Protein AF-A0A535NCF1-F1 (afdb_monomer_lite)

Radius of gyration: 16.71 Å; chains: 1; bounding box: 30×25×41 Å

pLDDT: mean 90.6, std 6.76, range [52.84, 97.5]

Foldseek 3Di:
DDPCPDPVNVCQLVCCVPPVVDDNVVSVVVNVVVVVVVVVVVVVLVVVCVVPVDDPLVVVCVVLNDVRSCVVVVVCCVCVVPVD

Secondary structure (DSSP, 8-state):
--TT-SHHHHHHHHHHHHTS---HHHHHHHHHHHHHHHHHHHHHHHHHHHHH-S-HHHHTHHHHHHHHTHHHHHHHHHHHHH--

Structure (mmCIF, N/CA/C/O backbone):
data_AF-A0A535NCF1-F1
#
_entry.id   AF-A0A535NCF1-F1
#
loop_
_atom_site.group_PDB
_atom_site.id
_atom_site.type_symbol
_atom_site.label_atom_id
_atom_site.label_alt_id
_atom_site.label_comp_id
_atom_site.label_asym_id
_atom_site.label_entity_id
_atom_site.label_seq_id
_atom_site.pdbx_PDB_ins_code
_atom_site.Cartn_x
_atom_site.Cartn_y
_atom_site.Cartn_z
_atom_site.occupancy
_atom_site.B_iso_or_equiv
_atom_site.auth_seq_id
_atom_site.auth_comp_id
_atom_site.auth_asym_id
_atom_site.auth_atom_id
_atom_site.pdbx_PDB_model_num
ATOM 1 N N . MET A 1 1 ? -15.772 -6.159 -11.737 1.00 52.84 1 MET A N 1
ATOM 2 C CA . MET A 1 1 ? -14.472 -5.668 -12.247 1.00 52.84 1 MET A CA 1
ATOM 3 C C . MET A 1 1 ? -13.537 -5.524 -11.059 1.00 52.84 1 MET A C 1
ATOM 5 O O . MET A 1 1 ? -14.016 -5.178 -9.988 1.00 52.84 1 MET A O 1
ATOM 9 N N . SER A 1 2 ? -12.267 -5.900 -11.208 1.00 77.75 2 SER A N 1
ATOM 10 C CA . SER A 1 2 ? -11.278 -5.775 -10.129 1.00 77.75 2 SER A CA 1
ATOM 11 C C . SER A 1 2 ? -10.872 -4.304 -9.985 1.00 77.75 2 SER A C 1
ATOM 13 O O . SER A 1 2 ? -10.619 -3.693 -11.023 1.00 77.75 2 SER A O 1
ATOM 15 N N . PRO A 1 3 ? -10.755 -3.752 -8.763 1.00 77.31 3 PRO A N 1
ATOM 16 C CA . PRO A 1 3 ? -10.249 -2.392 -8.545 1.00 77.31 3 PRO A CA 1
ATOM 17 C C . PRO A 1 3 ? -8.839 -2.174 -9.109 1.00 77.31 3 PRO A C 1
ATOM 19 O O . PRO A 1 3 ? -8.454 -1.065 -9.412 1.00 77.31 3 PRO A O 1
ATOM 22 N N . ASN A 1 4 ? -8.057 -3.240 -9.299 1.00 81.62 4 ASN A N 1
ATOM 23 C CA . ASN A 1 4 ? -6.706 -3.132 -9.856 1.00 81.62 4 ASN A CA 1
ATOM 24 C C . ASN A 1 4 ? -6.672 -3.120 -11.394 1.00 81.62 4 ASN A C 1
ATOM 26 O O . ASN A 1 4 ? -5.596 -3.135 -11.983 1.00 81.62 4 ASN A O 1
ATOM 30 N N . MET A 1 5 ? -7.824 -3.170 -12.067 1.00 84.38 5 MET A N 1
ATOM 31 C CA . MET A 1 5 ? -7.904 -3.081 -13.528 1.00 84.38 5 MET A CA 1
ATOM 32 C C . MET A 1 5 ? -8.323 -1.674 -13.940 1.00 84.38 5 MET A C 1
ATOM 34 O O . MET A 1 5 ? -9.411 -1.466 -14.475 1.00 84.38 5 MET A O 1
ATOM 38 N N . GLU A 1 6 ? -7.445 -0.714 -13.671 1.00 89.19 6 GLU A N 1
ATOM 39 C CA . GLU A 1 6 ? -7.677 0.707 -13.916 1.00 89.19 6 GLU A CA 1
ATOM 40 C C . GLU A 1 6 ? -6.547 1.307 -14.765 1.00 89.19 6 GLU A C 1
ATOM 42 O O . GLU A 1 6 ? -5.448 0.751 -14.866 1.00 89.19 6 GLU A O 1
ATOM 47 N N . PHE A 1 7 ? -6.805 2.459 -15.395 1.00 88.75 7 PHE A N 1
ATOM 48 C CA . PHE A 1 7 ? -5.827 3.112 -16.272 1.00 88.75 7 PHE A CA 1
ATOM 49 C C . PHE A 1 7 ? -4.520 3.439 -15.549 1.00 88.75 7 PHE A C 1
ATOM 51 O O . PHE A 1 7 ? -3.447 3.244 -16.118 1.00 88.75 7 PHE A O 1
ATOM 58 N N . ALA A 1 8 ? -4.584 3.872 -14.288 1.00 88.81 8 ALA A N 1
ATOM 59 C CA . ALA A 1 8 ? -3.378 4.148 -13.516 1.00 88.81 8 ALA A CA 1
ATOM 60 C C . ALA A 1 8 ? -2.491 2.908 -13.367 1.00 88.81 8 ALA A C 1
ATOM 62 O O . ALA A 1 8 ? -1.279 3.013 -13.536 1.00 88.81 8 ALA A O 1
ATOM 63 N N . THR A 1 9 ? -3.068 1.723 -13.145 1.00 90.31 9 THR A N 1
ATOM 64 C CA . THR A 1 9 ? -2.305 0.470 -13.052 1.00 90.31 9 THR A CA 1
ATOM 65 C C . THR A 1 9 ? -1.567 0.164 -14.355 1.00 90.31 9 THR A C 1
ATOM 67 O O . THR A 1 9 ? -0.405 -0.242 -14.326 1.00 90.31 9 THR A O 1
ATOM 70 N N . VAL A 1 10 ? -2.200 0.422 -15.504 1.00 91.12 10 VAL A N 1
ATOM 71 C CA . VAL A 1 10 ? -1.551 0.291 -16.819 1.00 91.12 10 VAL A CA 1
ATOM 72 C C . VAL A 1 10 ? -0.402 1.294 -16.956 1.00 91.12 10 VAL A C 1
ATOM 74 O O . VAL A 1 10 ? 0.700 0.922 -17.365 1.00 91.12 10 VAL A O 1
ATOM 77 N N . TYR A 1 11 ? -0.616 2.553 -16.567 1.00 93.25 11 TYR A N 1
ATOM 78 C CA . TYR A 1 11 ? 0.401 3.602 -16.667 1.00 93.25 11 TYR A CA 1
ATOM 79 C C . TYR A 1 11 ? 1.592 3.394 -15.728 1.00 93.25 11 TYR A C 1
ATOM 81 O O . TYR A 1 11 ? 2.717 3.699 -16.125 1.00 93.25 11 TYR A O 1
ATOM 89 N N . VAL A 1 12 ? 1.392 2.812 -14.543 1.00 93.44 12 VAL A N 1
ATOM 90 C CA . VAL A 1 12 ? 2.482 2.429 -13.627 1.00 93.44 12 VAL A CA 1
ATOM 91 C C . VAL A 1 12 ? 3.465 1.465 -14.303 1.00 93.44 12 VAL A C 1
ATOM 93 O O . VAL A 1 12 ? 4.669 1.581 -14.087 1.00 93.44 12 VAL A O 1
ATOM 96 N N . GLY A 1 13 ? 2.982 0.553 -15.154 1.00 93.00 13 GLY A N 1
ATOM 97 C CA . GLY A 1 13 ? 3.842 -0.343 -15.935 1.00 93.00 13 GLY A CA 1
ATOM 98 C C . GLY A 1 13 ? 4.396 0.282 -17.221 1.00 93.00 13 GLY A C 1
ATOM 99 O O . GLY A 1 13 ? 5.520 -0.017 -17.618 1.00 93.00 13 GLY A O 1
ATOM 100 N N . ALA A 1 14 ? 3.631 1.156 -17.880 1.00 95.06 14 ALA A N 1
ATOM 101 C CA . ALA A 1 14 ? 3.974 1.682 -19.202 1.00 95.06 14 ALA A CA 1
ATOM 102 C C . ALA A 1 14 ? 4.901 2.912 -19.166 1.00 95.06 14 ALA A C 1
ATOM 104 O O . ALA A 1 14 ? 5.870 2.979 -19.925 1.00 95.06 14 ALA A O 1
ATOM 105 N N . LEU A 1 15 ? 4.637 3.887 -18.287 1.00 96.00 15 LEU A N 1
ATOM 106 C CA . LEU A 1 15 ? 5.375 5.157 -18.243 1.00 96.00 15 LEU A CA 1
ATOM 107 C C . LEU A 1 15 ? 6.877 4.997 -17.970 1.00 96.00 15 LEU A C 1
ATOM 109 O O . LEU A 1 15 ? 7.653 5.686 -18.640 1.00 96.00 15 LEU A O 1
ATOM 113 N N . PRO A 1 16 ? 7.331 4.108 -17.058 1.00 96.06 16 PRO A N 1
ATOM 114 C CA . PRO A 1 16 ? 8.758 3.913 -16.824 1.00 96.06 16 PRO A CA 1
ATOM 115 C C . P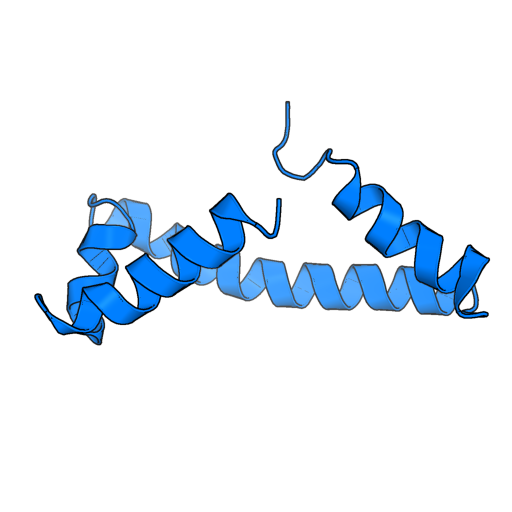RO A 1 16 ? 9.525 3.563 -18.101 1.00 96.06 16 PRO A C 1
ATOM 117 O O . PRO A 1 16 ? 10.631 4.054 -18.291 1.00 96.06 16 PRO A O 1
ATOM 120 N N . ILE A 1 17 ? 8.921 2.771 -18.991 1.00 95.81 17 ILE A N 1
ATOM 121 C CA . ILE A 1 17 ? 9.543 2.314 -20.238 1.00 95.81 17 ILE A CA 1
ATOM 122 C C . ILE A 1 17 ? 9.408 3.374 -21.336 1.00 95.81 17 ILE A C 1
ATOM 124 O O . ILE A 1 17 ? 10.382 3.694 -22.010 1.00 95.81 17 ILE A O 1
ATOM 128 N N . ILE A 1 18 ? 8.203 3.923 -21.522 1.00 95.56 18 ILE A N 1
ATOM 129 C CA . ILE A 1 18 ? 7.882 4.794 -22.664 1.00 95.56 18 ILE A CA 1
ATOM 130 C C . ILE A 1 18 ? 8.446 6.208 -22.485 1.00 95.56 18 ILE A C 1
ATOM 132 O O . ILE A 1 18 ? 8.885 6.813 -23.460 1.00 95.56 18 ILE A O 1
ATOM 136 N N . LEU A 1 19 ? 8.423 6.744 -21.260 1.00 95.56 19 LEU A N 1
ATOM 137 C CA . LEU A 1 19 ? 8.756 8.146 -20.990 1.00 95.56 19 LEU A CA 1
ATOM 138 C C . LEU A 1 19 ? 10.061 8.314 -20.209 1.00 95.56 19 LEU A C 1
ATOM 140 O O . LEU A 1 19 ? 10.823 9.236 -20.482 1.00 95.56 19 LEU A O 1
ATOM 144 N N . PHE A 1 20 ? 10.327 7.434 -19.242 1.00 94.31 20 PHE A N 1
ATOM 145 C CA . PHE A 1 20 ? 11.449 7.601 -18.309 1.00 94.31 20 PHE A CA 1
ATOM 146 C C . PHE A 1 20 ? 12.705 6.797 -18.681 1.00 94.31 20 PHE A C 1
ATOM 148 O O . PHE A 1 20 ? 13.681 6.813 -17.934 1.00 94.31 20 PHE A O 1
ATOM 155 N N . GLY A 1 21 ? 12.707 6.109 -19.831 1.00 90.62 21 GLY A N 1
ATOM 156 C CA . GLY A 1 21 ? 13.875 5.375 -20.337 1.00 90.62 21 GLY A CA 1
ATOM 157 C C . GLY A 1 21 ? 14.253 4.129 -19.524 1.00 90.62 21 GLY A C 1
ATOM 158 O O . GLY A 1 21 ? 15.377 3.641 -19.624 1.00 90.62 21 GLY A O 1
ATOM 159 N N . GLY A 1 22 ? 13.337 3.613 -18.705 1.00 91.88 22 GLY A N 1
ATOM 160 C CA . GLY A 1 22 ? 13.505 2.379 -17.948 1.00 91.88 22 GLY A CA 1
ATOM 161 C C . GLY A 1 22 ? 13.534 1.142 -18.850 1.00 91.88 22 GLY A C 1
ATOM 162 O O . GLY A 1 22 ? 12.830 1.055 -19.854 1.00 91.88 22 GLY A O 1
ATOM 163 N N . GLY A 1 23 ? 14.348 0.151 -18.483 1.00 95.25 23 GLY A N 1
ATOM 164 C CA . GLY A 1 23 ? 14.384 -1.134 -19.184 1.00 95.25 23 GLY A CA 1
ATOM 165 C C . GLY A 1 23 ? 13.191 -2.019 -18.814 1.00 95.25 23 GLY A C 1
ATOM 166 O O . GLY A 1 23 ? 12.850 -2.116 -17.637 1.00 95.25 23 GLY A O 1
ATOM 167 N N . PHE A 1 24 ? 12.619 -2.735 -19.792 1.00 94.88 24 PHE A N 1
ATOM 168 C CA . PHE A 1 24 ? 11.452 -3.614 -19.599 1.00 94.88 24 PHE A CA 1
ATOM 169 C C . PHE A 1 24 ? 11.583 -4.525 -18.369 1.00 94.88 24 PHE A C 1
ATOM 171 O O . PHE A 1 24 ? 10.721 -4.522 -17.495 1.00 94.88 24 PHE A O 1
ATOM 178 N N . TRP A 1 25 ? 12.698 -5.251 -18.256 1.00 96.44 25 TRP A N 1
ATOM 179 C CA . TRP A 1 25 ? 12.916 -6.191 -17.155 1.00 96.44 25 TRP A CA 1
ATOM 180 C C . TRP A 1 25 ? 13.048 -5.514 -15.789 1.00 96.44 25 TRP A C 1
ATOM 182 O O . TRP A 1 25 ? 12.554 -6.047 -14.798 1.00 96.44 25 TRP A O 1
ATOM 192 N N . LEU A 1 26 ? 13.667 -4.332 -15.731 1.00 95.94 26 LEU A N 1
ATOM 193 C CA . LEU A 1 26 ? 13.784 -3.564 -14.491 1.00 95.94 26 LEU A CA 1
ATOM 194 C C . LEU A 1 26 ? 12.425 -3.014 -14.057 1.00 95.94 26 LEU A C 1
ATOM 196 O O . LEU A 1 26 ? 12.094 -3.079 -12.876 1.00 95.94 26 LEU A O 1
ATOM 200 N N . THR A 1 27 ? 11.614 -2.537 -15.002 1.00 96.44 27 THR A N 1
ATOM 201 C CA . THR A 1 27 ? 10.247 -2.083 -14.726 1.00 96.44 27 THR A CA 1
ATOM 202 C C . THR A 1 27 ? 9.371 -3.230 -14.238 1.00 96.44 27 THR A C 1
ATOM 204 O O . THR A 1 27 ? 8.719 -3.084 -13.210 1.00 96.44 27 THR A O 1
ATOM 207 N N . VAL A 1 28 ? 9.403 -4.392 -14.899 1.00 96.50 28 VAL A N 1
ATOM 208 C CA . VAL A 1 28 ? 8.660 -5.588 -14.462 1.00 96.50 28 VAL A CA 1
ATOM 209 C C . VAL A 1 28 ? 9.065 -5.996 -13.047 1.00 96.50 28 VAL A C 1
ATOM 211 O O . VAL A 1 28 ? 8.203 -6.209 -12.197 1.00 96.50 28 VAL A O 1
ATOM 214 N N . LEU A 1 29 ? 10.368 -6.061 -12.768 1.00 97.25 29 LEU A N 1
ATOM 215 C CA . LEU A 1 29 ? 10.875 -6.403 -11.442 1.00 97.25 29 LEU A CA 1
ATOM 216 C C . LEU A 1 29 ? 10.450 -5.364 -10.393 1.00 97.25 29 LEU A C 1
ATOM 218 O O . LEU A 1 29 ? 10.005 -5.740 -9.310 1.00 97.25 29 LEU A O 1
ATOM 222 N N . GLY A 1 30 ? 10.498 -4.075 -10.730 1.00 96.12 30 GLY A N 1
ATOM 223 C CA . GLY A 1 30 ? 9.987 -2.993 -9.890 1.00 96.12 30 GLY A CA 1
ATOM 224 C C . GLY A 1 30 ? 8.493 -3.132 -9.589 1.00 96.12 30 GLY A C 1
ATOM 225 O O . GLY A 1 30 ? 8.095 -3.017 -8.432 1.00 96.12 30 GLY A O 1
ATOM 226 N N . CYS A 1 31 ? 7.671 -3.458 -10.590 1.00 95.69 31 CYS A N 1
ATOM 227 C CA . CYS A 1 31 ? 6.241 -3.704 -10.405 1.00 95.69 31 CYS A CA 1
ATOM 228 C C . CYS A 1 31 ? 5.982 -4.916 -9.504 1.00 95.69 31 CYS A C 1
ATOM 230 O O . CYS A 1 31 ? 5.128 -4.838 -8.623 1.00 95.69 31 CYS A O 1
ATOM 232 N N . ILE A 1 32 ? 6.720 -6.017 -9.684 1.00 96.88 32 ILE A N 1
ATOM 233 C CA . ILE A 1 32 ? 6.584 -7.219 -8.848 1.00 96.88 32 ILE A CA 1
ATOM 234 C C . ILE A 1 32 ? 6.940 -6.898 -7.398 1.00 96.88 32 ILE A C 1
ATOM 236 O O . ILE A 1 32 ? 6.158 -7.201 -6.501 1.00 96.88 32 ILE A O 1
ATOM 240 N N . ILE A 1 33 ? 8.085 -6.253 -7.163 1.00 97.50 33 ILE A N 1
ATOM 241 C CA . ILE A 1 33 ? 8.531 -5.895 -5.811 1.00 97.50 33 ILE A CA 1
ATOM 242 C C . ILE A 1 33 ? 7.560 -4.904 -5.171 1.00 97.50 33 ILE A C 1
ATOM 244 O O . ILE A 1 33 ? 7.118 -5.128 -4.047 1.00 97.50 33 ILE A O 1
ATOM 248 N N . GLY A 1 34 ? 7.181 -3.840 -5.879 1.00 96.06 34 GLY A N 1
ATOM 249 C CA . GLY A 1 34 ? 6.233 -2.845 -5.376 1.00 96.06 34 GLY A CA 1
ATOM 250 C C . GLY A 1 34 ? 4.881 -3.465 -5.022 1.00 96.06 34 GLY A C 1
ATOM 251 O O . GLY A 1 34 ? 4.352 -3.219 -3.940 1.00 96.06 34 GLY A O 1
ATOM 252 N N . THR A 1 35 ? 4.364 -4.345 -5.883 1.00 95.06 35 THR A N 1
ATOM 253 C CA . THR A 1 35 ? 3.107 -5.067 -5.634 1.00 95.06 35 THR A CA 1
ATOM 254 C C . THR A 1 35 ? 3.232 -6.031 -4.459 1.00 95.06 35 THR A C 1
ATOM 256 O O . THR A 1 35 ? 2.319 -6.110 -3.644 1.00 95.06 35 THR A O 1
ATOM 259 N N . ALA A 1 36 ? 4.353 -6.746 -4.329 1.00 96.25 36 ALA A N 1
ATOM 260 C CA . ALA A 1 36 ? 4.594 -7.655 -3.211 1.00 96.25 36 ALA A CA 1
ATOM 261 C C . ALA A 1 36 ? 4.685 -6.907 -1.874 1.00 96.25 36 ALA A C 1
ATOM 263 O O . ALA A 1 36 ? 4.103 -7.336 -0.883 1.00 96.25 36 ALA A O 1
ATOM 264 N N . LEU A 1 37 ? 5.365 -5.761 -1.838 1.00 97.00 37 LEU A N 1
ATOM 265 C CA . LEU A 1 37 ? 5.433 -4.931 -0.636 1.00 97.00 37 LEU A CA 1
ATOM 266 C C . LEU A 1 37 ? 4.063 -4.335 -0.284 1.00 97.00 37 LEU A C 1
ATOM 268 O O . LEU A 1 37 ? 3.661 -4.369 0.879 1.00 97.00 37 LEU A O 1
ATOM 272 N N . GLY A 1 38 ? 3.318 -3.846 -1.279 1.00 94.94 38 GLY A N 1
ATOM 273 C CA . GLY A 1 38 ? 1.955 -3.349 -1.082 1.00 94.94 38 GLY A CA 1
ATOM 274 C C . GLY A 1 38 ? 0.987 -4.442 -0.624 1.00 94.94 38 GLY A C 1
ATOM 275 O O . GLY A 1 38 ? 0.146 -4.210 0.241 1.00 94.94 38 GLY A O 1
ATOM 276 N N . SER A 1 39 ? 1.117 -5.666 -1.136 1.00 95.19 39 SER A N 1
ATOM 277 C CA . SER A 1 39 ? 0.235 -6.768 -0.742 1.00 95.19 39 SER A CA 1
ATOM 278 C C . SER A 1 39 ? 0.432 -7.180 0.717 1.00 95.19 39 SER A C 1
ATOM 280 O O . SER A 1 39 ? -0.541 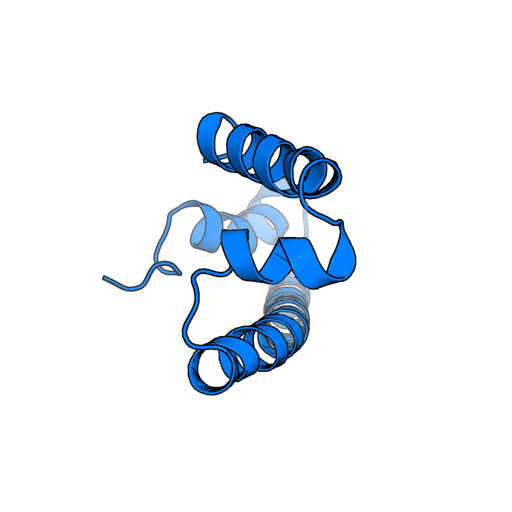-7.566 1.360 1.00 95.19 39 SER A O 1
ATOM 282 N N . ILE A 1 40 ? 1.639 -7.028 1.278 1.00 96.38 40 ILE A N 1
ATOM 283 C CA . ILE A 1 40 ? 1.902 -7.272 2.704 1.00 96.38 40 ILE A CA 1
ATOM 284 C C . ILE A 1 40 ? 1.086 -6.314 3.576 1.00 96.38 40 ILE A C 1
ATOM 286 O O . ILE A 1 40 ? 0.401 -6.758 4.500 1.00 96.38 40 ILE A O 1
ATOM 290 N N . THR A 1 41 ? 1.116 -5.010 3.289 1.00 93.12 41 THR A N 1
ATOM 291 C CA . THR A 1 41 ? 0.353 -4.028 4.078 1.00 93.12 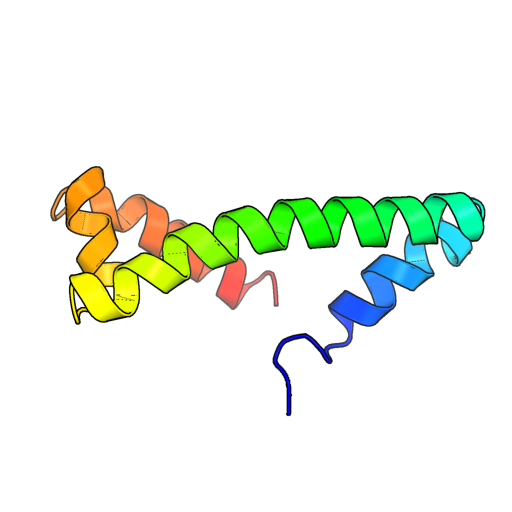41 THR A CA 1
ATOM 292 C C . THR A 1 41 ? -1.150 -4.255 3.921 1.00 93.12 41 THR A C 1
ATOM 294 O O . THR A 1 41 ? -1.874 -4.274 4.919 1.00 93.12 41 THR A O 1
ATOM 297 N N . HIS A 1 42 ? -1.613 -4.543 2.701 1.00 92.94 42 HIS A N 1
ATOM 298 C CA . HIS A 1 42 ? -3.000 -4.926 2.444 1.00 92.94 42 HIS A CA 1
ATOM 299 C C . HIS A 1 42 ? -3.413 -6.188 3.204 1.00 92.94 42 HIS A C 1
ATOM 301 O O . HIS A 1 42 ? -4.515 -6.217 3.746 1.00 92.94 42 HIS A O 1
ATOM 307 N N . ALA A 1 43 ? -2.562 -7.213 3.279 1.00 93.31 43 ALA A N 1
ATOM 308 C CA . ALA A 1 43 ? -2.859 -8.451 3.995 1.00 93.31 43 ALA A CA 1
ATOM 309 C C . ALA A 1 43 ? -3.033 -8.202 5.498 1.00 93.31 43 ALA A C 1
ATOM 311 O O . ALA A 1 43 ? -4.003 -8.676 6.091 1.00 93.31 43 ALA A O 1
ATOM 312 N N . ILE A 1 44 ? -2.140 -7.409 6.100 1.00 92.00 44 ILE A N 1
ATOM 313 C CA . ILE A 1 44 ? -2.209 -7.048 7.522 1.00 92.00 44 ILE A CA 1
ATOM 314 C C . ILE A 1 44 ? -3.513 -6.300 7.823 1.00 92.00 44 ILE A C 1
ATOM 316 O O . ILE A 1 44 ? -4.264 -6.704 8.711 1.00 92.00 44 ILE A O 1
ATOM 320 N N . LEU A 1 45 ? -3.811 -5.244 7.061 1.00 90.19 45 LEU A N 1
ATOM 321 C CA . LEU A 1 45 ? -4.993 -4.404 7.287 1.00 90.19 45 LEU A CA 1
ATOM 322 C C . LEU A 1 45 ? -6.300 -5.145 6.971 1.00 90.19 45 LEU A C 1
ATOM 324 O O . LEU A 1 45 ? -7.289 -5.003 7.688 1.00 90.19 45 LEU A O 1
ATOM 328 N N . SER A 1 46 ? -6.310 -5.997 5.943 1.00 89.00 46 SER A N 1
ATOM 329 C CA . SER A 1 46 ? -7.485 -6.813 5.606 1.00 89.00 46 SER A CA 1
ATOM 330 C C . SER A 1 46 ? -7.786 -7.853 6.686 1.00 89.00 46 SER A C 1
ATOM 332 O O . SER A 1 46 ? -8.953 -8.152 6.938 1.00 89.00 46 SER A O 1
ATOM 334 N N . GLY A 1 47 ? -6.762 -8.355 7.384 1.00 89.81 47 GLY A N 1
ATOM 335 C CA . GLY A 1 47 ? -6.926 -9.247 8.534 1.00 89.81 47 GLY A CA 1
ATOM 336 C C . GLY A 1 47 ? -7.634 -8.598 9.731 1.00 89.81 47 GLY A C 1
ATOM 337 O 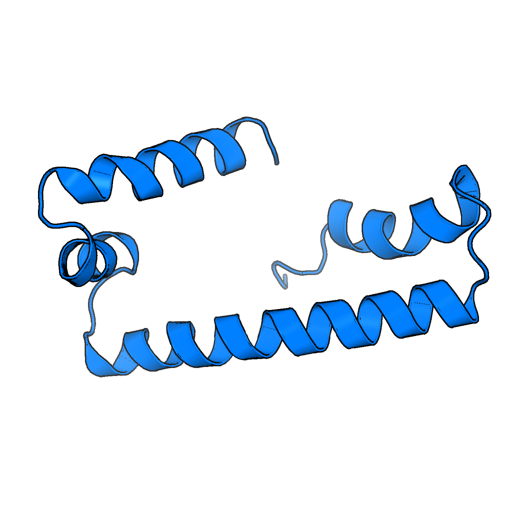O . GLY A 1 47 ? -8.229 -9.298 10.550 1.00 89.81 47 GLY A O 1
ATOM 338 N N . MET A 1 48 ? -7.631 -7.265 9.827 1.00 88.88 48 MET A N 1
ATOM 339 C CA . MET A 1 48 ? -8.326 -6.525 10.887 1.00 88.88 48 MET A CA 1
ATOM 340 C C . MET A 1 48 ? -9.847 -6.495 10.683 1.00 88.88 48 MET A C 1
ATOM 342 O O . MET A 1 48 ? -10.594 -6.440 11.661 1.00 88.88 48 MET A O 1
ATOM 346 N N . GLY A 1 49 ? -10.321 -6.604 9.437 1.00 85.06 49 GLY A N 1
ATOM 347 C CA . GLY A 1 49 ? -11.748 -6.574 9.098 1.00 85.06 49 GLY A CA 1
ATOM 348 C C . GLY A 1 49 ? -12.573 -7.644 9.831 1.00 85.06 49 GLY A C 1
ATOM 349 O O . GLY A 1 49 ? -13.498 -7.281 10.558 1.00 85.06 49 GLY A O 1
ATOM 350 N N . PRO A 1 50 ? -12.229 -8.943 9.726 1.00 87.06 50 PRO A N 1
ATOM 351 C CA . PRO A 1 50 ? -12.920 -10.015 10.452 1.00 87.06 50 PRO A CA 1
ATOM 352 C C . PRO A 1 50 ? -12.803 -9.913 11.976 1.00 87.06 50 PRO A C 1
ATOM 354 O O . PRO A 1 50 ? -13.690 -10.365 12.693 1.00 87.06 50 PRO A O 1
ATOM 357 N N . ARG A 1 51 ? -11.702 -9.339 12.476 1.00 87.19 51 ARG A N 1
ATOM 358 C CA . ARG A 1 51 ? -11.429 -9.241 13.913 1.00 87.19 51 ARG A CA 1
ATOM 359 C C . ARG A 1 51 ? -12.272 -8.166 14.591 1.00 87.19 51 ARG A C 1
ATOM 361 O O . ARG A 1 51 ? -12.777 -8.402 15.683 1.00 87.19 51 ARG A O 1
ATOM 368 N N . PHE A 1 52 ? -12.372 -6.988 13.982 1.00 88.00 52 PHE A N 1
ATOM 369 C CA . PHE A 1 52 ? -13.046 -5.843 14.596 1.00 88.00 52 PHE A CA 1
ATOM 370 C C . PHE A 1 52 ? -14.465 -5.628 14.072 1.00 88.00 52 PHE A C 1
ATOM 372 O O . PHE A 1 52 ? -15.268 -5.019 14.769 1.00 88.00 52 PHE A O 1
ATOM 379 N N . GLY A 1 53 ? -14.797 -6.115 12.871 1.00 89.44 53 GLY A N 1
ATOM 380 C CA . GLY A 1 53 ? -16.151 -6.042 12.311 1.00 89.44 53 GLY A CA 1
ATOM 381 C C . GLY A 1 53 ? -16.658 -4.621 12.039 1.00 89.44 53 GLY A C 1
ATOM 382 O O . GLY A 1 53 ? -17.847 -4.430 11.797 1.00 89.44 53 GLY A O 1
ATOM 383 N N . VAL A 1 54 ? -15.775 -3.621 12.084 1.00 91.38 54 VAL A N 1
ATOM 384 C CA . VAL A 1 54 ? -16.098 -2.209 11.851 1.00 91.38 54 VAL A CA 1
ATOM 385 C C . VAL A 1 54 ? -15.414 -1.701 10.580 1.00 91.38 54 VAL A C 1
ATOM 387 O O . VAL A 1 54 ? -14.382 -2.243 10.175 1.00 91.38 54 VAL A O 1
ATOM 390 N N . PRO A 1 55 ? -15.946 -0.646 9.936 1.00 88.81 55 PRO A N 1
ATOM 391 C CA . PRO A 1 55 ? -15.273 -0.004 8.812 1.00 88.81 55 PRO A CA 1
ATOM 392 C C . PRO A 1 55 ? -13.872 0.493 9.194 1.00 88.81 55 PRO A C 1
ATOM 394 O O . PRO A 1 55 ? -13.676 0.991 10.301 1.00 88.81 55 PRO A O 1
ATOM 397 N N . GLN A 1 56 ? -12.925 0.459 8.251 1.00 88.00 56 GLN A N 1
ATOM 398 C CA . GLN A 1 56 ? -11.536 0.914 8.459 1.00 88.00 56 GLN A CA 1
ATOM 399 C C . GLN A 1 56 ? -11.455 2.360 8.989 1.00 88.00 56 GLN A C 1
ATOM 401 O O . GLN A 1 56 ? -10.628 2.677 9.834 1.00 88.00 56 GLN A O 1
ATOM 406 N N . MET A 1 57 ? -12.387 3.233 8.585 1.00 87.25 57 MET A N 1
ATOM 407 C CA . MET A 1 57 ? -12.462 4.611 9.092 1.00 87.25 57 MET A CA 1
ATOM 408 C C . MET A 1 57 ? -12.837 4.693 10.585 1.00 87.25 57 MET A C 1
ATOM 410 O O . MET A 1 57 ? -12.513 5.668 11.258 1.00 87.25 57 MET A O 1
ATOM 414 N N . VAL A 1 58 ? -13.560 3.699 11.106 1.00 88.56 58 VAL A N 1
ATOM 415 C CA . VAL A 1 58 ? -13.878 3.581 12.536 1.00 88.56 58 VAL A CA 1
ATOM 416 C C . VAL A 1 58 ? -12.710 2.936 13.279 1.00 88.56 58 VAL A C 1
ATOM 418 O O . VAL A 1 58 ? -12.390 3.376 14.379 1.00 88.56 58 VAL A O 1
ATOM 421 N N . GLU A 1 59 ? -12.052 1.950 12.667 1.00 90.06 59 GLU A N 1
ATOM 422 C CA . GLU A 1 59 ? -10.863 1.276 13.207 1.00 90.06 59 GLU A CA 1
ATOM 423 C C . GLU A 1 59 ? -9.689 2.248 13.404 1.00 90.06 59 GLU A C 1
ATOM 425 O O . GLU A 1 59 ? -9.076 2.248 14.470 1.00 90.06 59 GLU A O 1
ATOM 430 N N . GLY A 1 60 ? -9.495 3.205 12.489 1.00 88.56 60 GLY A N 1
ATOM 431 C CA . GLY A 1 60 ? -8.489 4.268 12.621 1.00 88.56 60 GLY A CA 1
ATOM 432 C C . GLY A 1 60 ? -8.606 5.111 13.902 1.00 88.56 60 GLY A C 1
ATOM 433 O O . GLY A 1 60 ? -7.613 5.670 14.378 1.00 88.56 60 GLY A O 1
ATOM 434 N N . ARG A 1 61 ? -9.778 5.135 14.555 1.00 92.81 61 ARG A N 1
ATOM 435 C CA . ARG A 1 61 ? -9.951 5.789 15.865 1.00 92.81 61 ARG A CA 1
ATOM 436 C C . ARG A 1 61 ? -9.165 5.103 16.981 1.00 92.81 61 ARG A C 1
ATOM 438 O O . ARG A 1 61 ? -8.890 5.757 17.982 1.00 92.81 61 ARG A O 1
ATOM 445 N N . ALA A 1 62 ? -8.798 3.831 16.839 1.00 89.69 62 ALA A N 1
ATOM 446 C CA . ALA A 1 62 ? -7.986 3.124 17.825 1.00 89.69 62 ALA A CA 1
ATOM 447 C C . ALA A 1 62 ? -6.564 3.704 17.914 1.00 89.69 62 ALA A C 1
ATOM 449 O O . ALA A 1 62 ? -6.030 3.845 19.011 1.00 89.69 62 ALA A O 1
ATOM 450 N N . ALA A 1 63 ? -5.979 4.089 16.776 1.00 89.50 63 ALA A N 1
ATOM 451 C CA . ALA A 1 63 ? -4.638 4.670 16.713 1.00 89.50 63 ALA A CA 1
ATOM 452 C C . ALA A 1 63 ? -4.641 6.200 16.871 1.00 89.50 63 ALA A C 1
ATOM 454 O O . ALA A 1 63 ? -3.759 6.756 17.519 1.00 89.50 63 ALA A O 1
ATOM 455 N N . PHE A 1 64 ? -5.634 6.885 16.293 1.00 92.81 64 PHE A N 1
ATOM 456 C CA . PHE A 1 64 ? -5.657 8.352 16.213 1.00 92.81 64 PHE A CA 1
ATOM 457 C C . PHE A 1 64 ? -6.679 9.019 17.151 1.00 92.81 64 PHE A C 1
ATOM 459 O O . PHE A 1 64 ? -6.726 10.243 17.252 1.00 92.81 64 PHE A O 1
ATOM 466 N N . GLY A 1 65 ? -7.513 8.254 17.856 1.00 93.06 65 GLY A N 1
ATOM 467 C CA . GLY A 1 65 ? -8.603 8.786 18.677 1.00 93.06 65 GLY A CA 1
ATOM 468 C C . GLY A 1 65 ? -9.771 9.344 17.853 1.00 93.06 65 GLY A C 1
ATOM 469 O O . GLY A 1 65 ? -9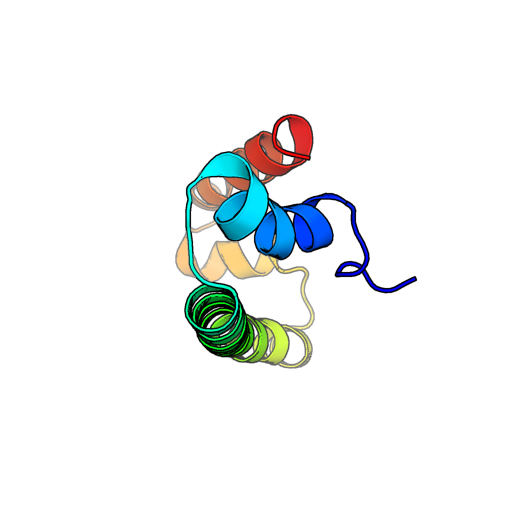.757 9.353 16.623 1.00 93.06 65 GLY A O 1
ATOM 470 N N . PHE A 1 66 ? -10.816 9.829 18.533 1.00 90.31 66 PHE A N 1
ATOM 471 C CA . PHE A 1 66 ? -12.034 10.311 17.863 1.00 90.31 66 PHE A CA 1
ATOM 472 C C . PHE A 1 66 ? -11.778 11.536 16.971 1.00 90.31 66 PHE A C 1
ATOM 474 O O . PHE A 1 66 ? -12.179 11.539 15.810 1.00 90.31 66 PHE A O 1
ATOM 481 N N . LEU A 1 67 ? -11.086 12.553 17.501 1.00 92.25 67 LEU A N 1
ATOM 482 C CA . LEU A 1 67 ? -10.762 13.772 16.753 1.00 92.25 67 LEU A CA 1
ATOM 483 C C . LEU A 1 67 ? -9.527 13.603 15.860 1.00 92.25 67 LEU A C 1
ATOM 485 O O . LEU A 1 67 ? -9.497 14.144 14.762 1.00 92.25 67 LEU A O 1
ATOM 489 N N . GLY A 1 68 ? -8.516 12.836 16.275 1.00 92.12 68 GLY A 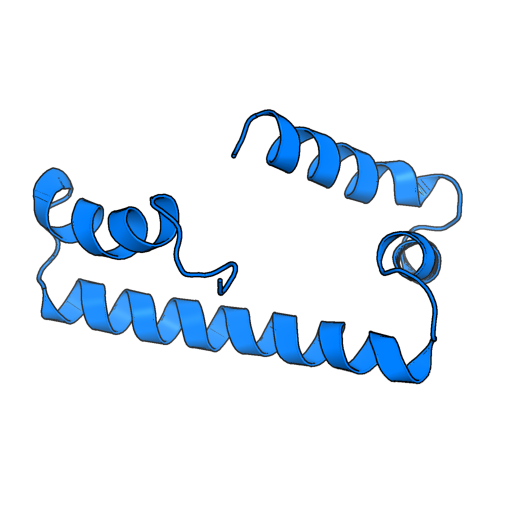N 1
ATOM 490 C CA . GLY A 1 68 ? -7.321 12.659 15.445 1.00 92.12 68 GLY A CA 1
ATOM 491 C C . GLY A 1 68 ? -7.583 11.832 14.186 1.00 92.12 68 GLY A C 1
ATOM 492 O O . GLY A 1 68 ? -6.891 12.020 13.190 1.00 92.12 68 GLY A O 1
ATOM 493 N N . ASN A 1 69 ? -8.632 11.000 14.161 1.00 94.12 69 ASN A N 1
ATOM 494 C CA . ASN A 1 69 ? -9.049 10.276 12.957 1.00 94.12 69 ASN A CA 1
ATOM 495 C C . ASN A 1 69 ? -9.473 11.201 11.796 1.00 94.12 69 ASN A C 1
ATOM 497 O O . ASN A 1 69 ? -9.532 10.751 10.654 1.00 94.12 69 ASN A O 1
ATOM 501 N N . PHE A 1 70 ? -9.718 12.494 12.044 1.00 93.19 70 PHE A N 1
ATOM 502 C CA . PHE A 1 70 ? -9.895 13.472 10.965 1.00 93.19 70 PHE A CA 1
ATOM 503 C C . PHE A 1 70 ? -8.660 13.601 10.073 1.00 93.19 70 PHE A C 1
ATOM 505 O O . PHE A 1 70 ? -8.809 13.905 8.894 1.00 93.19 70 PHE A O 1
ATOM 512 N N . LEU A 1 71 ? -7.458 13.349 10.596 1.00 93.19 71 LEU A N 1
ATOM 513 C CA . LEU A 1 71 ? -6.222 13.441 9.826 1.00 93.19 71 LEU A CA 1
ATOM 514 C C . LEU A 1 71 ? -6.157 12.383 8.704 1.00 93.19 71 LEU A C 1
ATOM 516 O O . LEU A 1 71 ? -6.099 12.780 7.538 1.00 93.19 71 LEU A O 1
ATOM 520 N N . PRO A 1 72 ? -6.217 11.062 8.987 1.00 92.25 72 PRO A N 1
ATOM 521 C CA . PRO A 1 72 ? -6.227 10.055 7.927 1.00 92.25 72 PRO A CA 1
ATOM 522 C C . PRO A 1 72 ? -7.484 10.149 7.052 1.00 92.25 72 PRO A C 1
ATOM 524 O O . PRO A 1 72 ? -7.389 9.968 5.840 1.00 92.25 72 PRO A O 1
ATOM 527 N N . ALA A 1 73 ? -8.643 10.494 7.626 1.00 91.12 73 ALA A N 1
ATOM 528 C CA . ALA A 1 73 ? -9.879 10.665 6.865 1.00 91.12 73 ALA A CA 1
ATOM 529 C C . ALA A 1 73 ? -9.789 11.820 5.856 1.00 91.12 73 ALA A C 1
ATOM 531 O O . ALA A 1 73 ? -10.162 11.657 4.696 1.00 91.12 73 ALA A O 1
ATOM 532 N N . GLY A 1 74 ? -9.271 12.975 6.280 1.00 92.81 74 GLY A N 1
ATOM 533 C CA . GLY A 1 74 ? -9.104 14.151 5.431 1.00 92.81 74 GLY A CA 1
ATOM 534 C C . GLY A 1 74 ? -8.062 13.929 4.340 1.00 92.81 74 GLY A C 1
ATOM 535 O O . GLY A 1 74 ? -8.299 14.293 3.190 1.00 92.81 74 GLY A O 1
ATOM 536 N N . LEU A 1 75 ? -6.948 13.267 4.670 1.00 91.69 75 LEU A N 1
ATOM 537 C CA . LEU A 1 75 ? -5.939 12.900 3.678 1.00 91.69 75 LEU A CA 1
ATOM 538 C C . LEU A 1 75 ? -6.512 11.934 2.638 1.00 91.69 75 LEU A C 1
ATOM 540 O O . LEU A 1 75 ? -6.358 12.175 1.445 1.00 91.69 75 LEU A O 1
ATOM 544 N N . SER A 1 76 ? -7.218 10.890 3.080 1.00 90.88 76 SER A N 1
ATOM 545 C CA . SER A 1 76 ? -7.874 9.938 2.180 1.00 90.88 76 SER A CA 1
ATOM 546 C C . SER A 1 76 ? -8.942 10.603 1.316 1.00 90.88 76 SER A C 1
ATOM 548 O O . SER A 1 76 ? -9.086 10.239 0.155 1.00 90.88 76 SER A O 1
ATOM 550 N N . TRP A 1 77 ? -9.700 11.558 1.858 1.00 91.56 77 TRP A N 1
ATOM 551 C CA . TRP A 1 77 ? -10.680 12.320 1.089 1.00 91.56 77 TRP A CA 1
ATOM 552 C C . TRP A 1 77 ? -10.004 13.164 0.006 1.00 91.56 77 TRP A C 1
ATOM 554 O O . TRP A 1 77 ? -10.451 13.158 -1.139 1.00 91.56 77 TRP A O 1
ATOM 564 N N . LEU A 1 78 ? -8.911 13.852 0.342 1.00 92.62 78 LEU A N 1
ATOM 565 C CA . LEU A 1 78 ? -8.174 14.691 -0.598 1.00 92.62 78 LEU A CA 1
ATOM 566 C C . LEU A 1 78 ? -7.579 13.857 -1.738 1.00 92.62 78 LEU A C 1
ATOM 568 O O . LEU A 1 78 ? -7.753 14.196 -2.908 1.00 92.62 78 LEU A O 1
ATOM 572 N N . THR A 1 79 ? -6.907 12.752 -1.411 1.00 88.75 79 THR A N 1
ATOM 573 C CA . THR A 1 79 ? -6.290 11.883 -2.419 1.00 88.75 79 THR A CA 1
ATOM 574 C C . THR A 1 79 ? -7.331 11.178 -3.277 1.00 88.75 79 THR A C 1
ATOM 576 O O . THR A 1 79 ? -7.134 11.084 -4.481 1.00 88.75 79 THR A O 1
ATOM 579 N N . ALA A 1 80 ? -8.456 10.746 -2.705 1.00 85.25 80 ALA A N 1
ATOM 580 C CA . ALA A 1 80 ? -9.531 10.117 -3.470 1.00 85.25 80 ALA A CA 1
ATOM 581 C C . ALA A 1 80 ? -10.323 11.106 -4.342 1.00 85.25 80 ALA A C 1
ATOM 583 O O . ALA A 1 80 ? -10.914 10.688 -5.329 1.00 85.25 80 ALA A O 1
ATOM 584 N N . SER A 1 81 ? -10.362 12.396 -3.982 1.00 86.19 81 SER A N 1
ATOM 585 C CA . SER A 1 81 ? -11.128 13.408 -4.731 1.00 86.19 81 SER A CA 1
ATOM 586 C C . SER A 1 81 ? -10.341 14.047 -5.874 1.00 86.19 81 SER A C 1
ATOM 588 O O . SER A 1 81 ? -10.937 14.427 -6.875 1.00 86.19 81 SER A O 1
ATOM 590 N N . PHE A 1 82 ? -9.025 14.225 -5.712 1.00 85.25 82 PHE A N 1
ATOM 591 C CA . PHE A 1 82 ? -8.176 14.903 -6.703 1.00 85.25 82 PHE A CA 1
ATOM 592 C C . PHE A 1 82 ? -7.125 13.994 -7.341 1.00 85.25 82 PHE A C 1
ATOM 594 O O . PHE A 1 82 ? -6.584 14.332 -8.390 1.00 85.25 82 PHE A O 1
ATOM 601 N N . GLY A 1 83 ? -6.777 12.890 -6.681 1.00 69.25 83 GLY A N 1
ATOM 602 C CA . GLY A 1 83 ? -5.748 11.956 -7.135 1.00 69.25 83 GLY A CA 1
ATOM 603 C C . GLY A 1 83 ? -6.284 10.784 -7.953 1.00 69.25 83 GLY A C 1
ATOM 604 O O . GLY A 1 83 ? -5.473 9.972 -8.398 1.00 69.25 83 GLY A O 1
ATOM 605 N N . TRP A 1 84 ? -7.605 10.694 -8.135 1.00 68.75 84 TRP A N 1
ATOM 606 C CA . TRP A 1 84 ? -8.270 9.669 -8.933 1.00 68.75 84 TRP A CA 1
ATOM 607 C C . TRP A 1 84 ? -9.108 10.276 -10.055 1.00 68.75 84 TRP A C 1
ATOM 609 O O . TRP A 1 84 ? -9.824 11.262 -9.774 1.00 68.75 84 TRP A O 1
#

Sequence (84 aa):
MSPNMEFATVYVGALPIILFGGGFWLTVLGCIIGTALGSITHAILSGMGPRFGVPQMVEGRAAFGFLGNFLPAGLSWLTASFGW